Protein AF-A0A7W7MI79-F1 (afdb_monomer_lite)

Structure (mmCIF, N/CA/C/O backbone):
data_AF-A0A7W7MI79-F1
#
_entry.id   AF-A0A7W7MI79-F1
#
loop_
_atom_site.group_PDB
_atom_site.id
_atom_site.type_symbol
_atom_site.label_atom_id
_atom_site.label_alt_id
_atom_site.label_comp_id
_atom_site.label_asym_id
_atom_site.label_entity_id
_atom_site.label_seq_id
_atom_site.pdbx_PDB_ins_code
_atom_site.Cartn_x
_atom_site.Cartn_y
_atom_site.Cartn_z
_atom_site.occupancy
_atom_site.B_iso_or_equiv
_atom_site.auth_seq_id
_atom_site.auth_comp_id
_atom_site.auth_asym_id
_atom_site.auth_atom_id
_atom_site.pdbx_PDB_model_num
ATOM 1 N N . MET A 1 1 ? 10.670 0.851 -32.374 1.00 59.53 1 MET A N 1
ATOM 2 C CA . MET A 1 1 ? 9.905 -0.114 -31.549 1.00 59.53 1 MET A CA 1
ATOM 3 C C . MET A 1 1 ? 8.533 -0.315 -32.184 1.00 59.53 1 MET A C 1
ATOM 5 O O . MET A 1 1 ? 7.940 0.684 -32.571 1.00 59.53 1 MET A O 1
ATOM 9 N N . CYS A 1 2 ? 8.033 -1.547 -32.359 1.00 67.19 2 CYS A N 1
ATOM 10 C CA . CYS A 1 2 ? 6.678 -1.741 -32.903 1.00 67.19 2 CYS A CA 1
ATOM 11 C C . CYS A 1 2 ? 5.626 -1.078 -31.981 1.00 67.19 2 CYS A C 1
ATOM 13 O O . CYS A 1 2 ? 5.755 -1.194 -30.757 1.00 67.19 2 CYS A O 1
ATOM 15 N N . PRO A 1 3 ? 4.571 -0.430 -32.515 1.00 72.31 3 PRO A N 1
ATOM 16 C CA . PRO A 1 3 ? 3.589 0.313 -31.712 1.00 72.31 3 PRO A CA 1
ATOM 17 C C . PRO A 1 3 ? 2.854 -0.529 -30.657 1.00 72.31 3 PRO A C 1
ATOM 19 O O . PRO A 1 3 ? 2.342 -0.000 -29.673 1.00 72.31 3 PRO A O 1
ATOM 22 N N . SER A 1 4 ? 2.766 -1.846 -30.850 1.00 79.19 4 SER A N 1
ATOM 23 C CA . SER A 1 4 ? 2.205 -2.789 -29.874 1.00 79.19 4 SER A CA 1
ATOM 24 C C . SER A 1 4 ? 3.108 -2.966 -28.650 1.00 79.19 4 SER A C 1
ATOM 26 O O . SER A 1 4 ? 2.627 -2.862 -27.524 1.00 79.19 4 SER A O 1
ATOM 28 N N . ARG A 1 5 ? 4.422 -3.145 -28.850 1.00 85.88 5 ARG A N 1
ATOM 29 C CA . ARG A 1 5 ? 5.397 -3.318 -27.757 1.00 85.88 5 ARG A CA 1
ATOM 30 C C . ARG A 1 5 ? 5.500 -2.065 -26.891 1.00 85.88 5 ARG A C 1
ATOM 32 O O . ARG A 1 5 ? 5.469 -2.163 -25.673 1.00 85.88 5 ARG A O 1
ATOM 39 N N . SER A 1 6 ? 5.529 -0.884 -27.509 1.00 86.50 6 SER A N 1
ATOM 40 C CA . SER A 1 6 ? 5.549 0.386 -26.768 1.00 86.50 6 SER A CA 1
ATOM 41 C C . SER A 1 6 ? 4.324 0.591 -25.890 1.00 86.50 6 SER A C 1
ATOM 43 O O . SER A 1 6 ? 4.459 1.082 -24.774 1.00 86.50 6 SER A O 1
ATOM 45 N N . ARG A 1 7 ? 3.140 0.184 -26.360 1.00 87.88 7 ARG A N 1
ATOM 46 C CA . ARG A 1 7 ? 1.915 0.239 -25.556 1.00 87.88 7 ARG A CA 1
ATOM 47 C C . ARG A 1 7 ? 1.944 -0.755 -24.398 1.00 87.88 7 ARG A C 1
ATOM 49 O O . ARG A 1 7 ? 1.519 -0.399 -23.307 1.00 87.88 7 ARG A O 1
ATOM 56 N N . ALA A 1 8 ? 2.481 -1.957 -24.610 1.00 85.06 8 ALA A N 1
ATOM 57 C CA . ALA A 1 8 ? 2.635 -2.947 -23.545 1.00 85.06 8 ALA A CA 1
ATOM 58 C C . ALA A 1 8 ? 3.587 -2.459 -22.440 1.00 85.06 8 ALA A C 1
ATOM 60 O O . ALA A 1 8 ? 3.236 -2.507 -21.265 1.00 85.06 8 ALA A O 1
ATOM 61 N N . LEU A 1 9 ? 4.748 -1.910 -22.809 1.00 87.56 9 LEU A N 1
ATOM 62 C CA . LEU A 1 9 ? 5.701 -1.353 -21.843 1.00 87.56 9 LEU A CA 1
ATOM 63 C C . LEU A 1 9 ? 5.124 -0.143 -21.092 1.00 87.56 9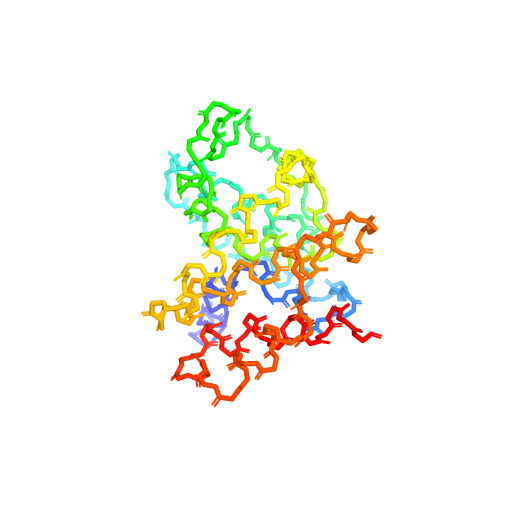 LEU A C 1
ATOM 65 O O . LEU A 1 9 ? 5.311 -0.028 -19.883 1.00 87.5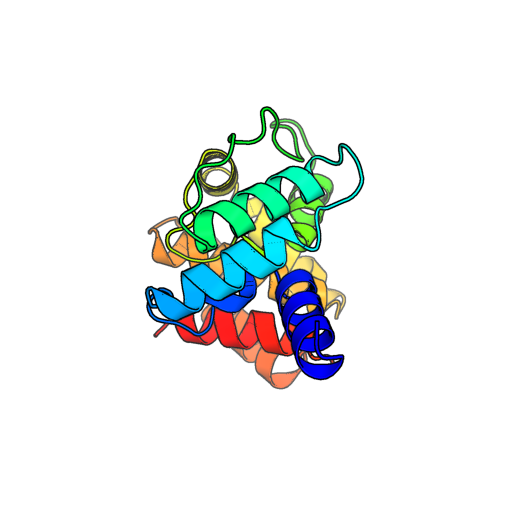6 9 LEU A O 1
ATOM 69 N N . ALA A 1 10 ? 4.364 0.721 -21.772 1.00 85.69 10 ALA A N 1
ATOM 70 C CA . ALA A 1 10 ? 3.662 1.826 -21.119 1.00 85.69 10 ALA A CA 1
ATOM 71 C C . ALA A 1 10 ? 2.588 1.328 -20.134 1.00 85.69 10 ALA A C 1
ATOM 73 O O . ALA A 1 10 ? 2.475 1.855 -19.031 1.00 85.69 10 ALA A O 1
ATOM 74 N N . ALA A 1 11 ? 1.832 0.282 -20.486 1.00 86.06 11 ALA A N 1
ATOM 75 C CA . ALA A 1 11 ? 0.847 -0.322 -19.588 1.00 86.06 11 ALA A CA 1
ATOM 76 C C . ALA A 1 11 ? 1.507 -0.936 -18.342 1.00 86.06 11 ALA A C 1
ATOM 78 O O . ALA A 1 11 ? 1.031 -0.721 -17.230 1.00 86.06 11 ALA A O 1
ATOM 79 N N . ILE A 1 12 ? 2.639 -1.627 -18.510 1.00 86.25 12 ILE A N 1
ATOM 80 C CA . ILE A 1 12 ? 3.460 -2.135 -17.399 1.00 86.25 12 ILE A CA 1
ATOM 81 C C . ILE A 1 12 ? 3.916 -0.986 -16.502 1.00 86.25 12 ILE A C 1
ATOM 83 O O . ILE A 1 12 ? 3.832 -1.085 -15.279 1.00 86.25 12 ILE A O 1
ATOM 87 N N . ARG A 1 13 ? 4.337 0.136 -17.097 1.00 84.56 13 ARG A N 1
ATOM 88 C CA . ARG A 1 13 ? 4.741 1.310 -16.326 1.00 84.56 13 ARG A CA 1
ATOM 89 C C . ARG A 1 13 ? 3.595 1.903 -15.510 1.00 84.56 13 ARG A C 1
ATOM 91 O O . ARG A 1 13 ? 3.842 2.320 -14.382 1.00 84.56 13 ARG A O 1
ATOM 98 N N . ILE A 1 14 ? 2.382 1.939 -16.062 1.00 83.56 14 ILE A N 1
ATOM 99 C CA . ILE A 1 14 ? 1.181 2.436 -15.373 1.00 83.56 14 ILE A CA 1
ATOM 100 C C . ILE A 1 14 ? 0.786 1.508 -14.221 1.00 83.56 14 ILE A C 1
ATOM 102 O O . ILE A 1 14 ? 0.474 1.985 -13.135 1.00 83.56 14 ILE A O 1
ATOM 106 N N . LEU A 1 15 ? 0.815 0.191 -14.444 1.00 81.06 15 LEU A N 1
ATOM 107 C CA . LEU A 1 15 ? 0.518 -0.794 -13.401 1.00 81.06 15 LEU A CA 1
ATOM 108 C C . LEU A 1 15 ? 1.570 -0.786 -12.287 1.00 81.06 15 LEU A C 1
ATOM 110 O O . LEU A 1 15 ? 1.261 -1.094 -11.139 1.00 81.06 15 LEU A O 1
ATOM 114 N N . GLY A 1 16 ? 2.810 -0.421 -12.603 1.00 82.69 16 GLY A N 1
ATOM 115 C CA . GLY A 1 16 ? 3.861 -0.314 -11.608 1.00 82.69 16 GLY A CA 1
ATOM 116 C C . GLY A 1 16 ? 4.142 -1.662 -10.932 1.00 82.69 16 GLY A C 1
ATOM 117 O O . GLY A 1 16 ? 4.074 -2.727 -11.558 1.00 82.69 16 GLY A O 1
ATOM 118 N N . ALA A 1 17 ? 4.455 -1.618 -9.634 1.00 78.38 17 ALA A N 1
ATOM 119 C CA . ALA A 1 17 ? 4.798 -2.808 -8.854 1.00 78.38 17 ALA A CA 1
ATOM 120 C C . ALA A 1 17 ? 3.644 -3.827 -8.771 1.00 78.38 17 ALA A C 1
ATOM 122 O O . ALA A 1 17 ? 3.883 -4.993 -8.466 1.00 78.38 17 ALA A O 1
ATOM 123 N N . ASP A 1 18 ? 2.410 -3.440 -9.110 1.00 82.50 18 ASP A N 1
ATOM 124 C CA . ASP A 1 18 ? 1.271 -4.360 -9.150 1.00 82.50 18 ASP A CA 1
ATOM 125 C C . ASP A 1 18 ? 1.345 -5.403 -10.262 1.00 82.50 18 ASP A C 1
ATOM 127 O O . ASP A 1 18 ? 0.690 -6.440 -10.167 1.00 82.50 18 ASP A O 1
ATOM 131 N N . THR A 1 19 ? 2.202 -5.206 -11.266 1.00 74.69 19 THR A N 1
ATOM 132 C CA . THR A 1 19 ? 2.551 -6.271 -12.224 1.00 74.69 19 THR A CA 1
ATOM 133 C C . THR A 1 19 ? 3.067 -7.540 -11.534 1.00 74.69 19 THR A C 1
ATOM 135 O O . THR A 1 19 ? 2.909 -8.643 -12.051 1.00 74.69 19 THR A O 1
ATOM 138 N N . MET A 1 20 ? 3.603 -7.402 -10.320 1.00 69.94 20 MET A N 1
ATOM 139 C CA . MET A 1 20 ? 4.104 -8.496 -9.489 1.00 69.94 20 MET A CA 1
ATOM 140 C C . MET A 1 20 ? 3.013 -9.185 -8.675 1.00 69.94 20 MET A C 1
ATOM 142 O O . MET A 1 20 ? 3.223 -10.291 -8.182 1.00 69.94 20 MET A O 1
ATOM 146 N N . ALA A 1 21 ? 1.862 -8.540 -8.493 1.00 65.75 21 ALA A N 1
ATOM 147 C CA . ALA A 1 21 ? 0.894 -8.945 -7.486 1.00 65.75 21 ALA A CA 1
ATOM 148 C C . ALA A 1 21 ? 0.135 -10.239 -7.853 1.00 65.75 21 ALA A C 1
ATOM 150 O O . ALA A 1 21 ? -0.375 -10.934 -6.973 1.00 65.75 21 ALA A O 1
ATOM 151 N N . GLY A 1 22 ? 0.113 -10.607 -9.141 1.00 57.72 22 GLY A N 1
ATOM 152 C CA . GLY A 1 22 ? -0.420 -11.885 -9.626 1.00 57.72 22 GLY A CA 1
ATOM 153 C C . GLY A 1 22 ? 0.591 -13.043 -9.636 1.00 57.72 22 GLY A C 1
ATOM 154 O O . GLY A 1 22 ? 0.194 -14.207 -9.510 1.00 57.72 22 GLY A O 1
ATOM 155 N N . ALA A 1 23 ? 1.890 -12.752 -9.744 1.00 53.47 23 ALA A N 1
ATOM 156 C CA . ALA A 1 23 ? 2.927 -13.755 -9.974 1.00 53.47 23 ALA A CA 1
ATOM 157 C C . ALA A 1 23 ? 3.557 -14.261 -8.666 1.00 53.47 23 ALA A C 1
ATOM 159 O O . ALA A 1 23 ? 3.832 -13.507 -7.733 1.00 53.47 23 ALA A O 1
ATOM 160 N N . ALA A 1 24 ? 3.849 -15.562 -8.602 1.00 51.69 24 ALA A N 1
ATOM 161 C CA . ALA A 1 24 ? 4.690 -16.146 -7.561 1.00 51.69 24 ALA A CA 1
ATOM 162 C C . ALA A 1 24 ? 6.157 -15.743 -7.799 1.00 51.69 24 ALA A C 1
ATOM 164 O O . ALA A 1 24 ? 6.969 -16.584 -8.145 1.00 51.69 24 ALA A O 1
ATOM 165 N N . LEU A 1 25 ? 6.487 -14.459 -7.614 1.00 54.72 25 LEU A N 1
ATOM 166 C CA . LEU A 1 25 ? 7.679 -13.802 -8.171 1.00 54.72 25 LEU A CA 1
ATOM 167 C C . LEU A 1 25 ? 7.738 -13.865 -9.716 1.00 54.72 25 LEU A C 1
ATOM 169 O O . LEU A 1 25 ? 7.411 -14.885 -10.313 1.00 54.72 25 LEU A O 1
ATOM 173 N N . PRO A 1 26 ? 8.185 -12.792 -10.383 1.00 61.28 26 PRO A N 1
ATOM 174 C CA . PRO A 1 26 ? 8.415 -12.793 -11.820 1.00 61.28 26 PRO A CA 1
ATOM 175 C C . PRO A 1 26 ? 9.508 -13.807 -12.162 1.00 61.28 26 PRO A C 1
ATOM 177 O O . PRO A 1 26 ? 10.507 -13.939 -11.435 1.00 61.28 26 PRO A O 1
ATOM 180 N N . GLY A 1 27 ? 9.347 -14.498 -13.288 1.00 65.75 27 GLY A N 1
ATOM 181 C CA . GLY A 1 27 ? 10.439 -15.240 -13.907 1.00 65.75 27 GLY A CA 1
ATOM 182 C C . GLY A 1 27 ? 11.550 -14.298 -14.404 1.00 65.75 27 GLY A C 1
ATOM 183 O O . GLY A 1 27 ? 11.410 -13.072 -14.356 1.00 65.75 27 GLY A O 1
ATOM 184 N N . PRO A 1 28 ? 12.688 -14.833 -14.876 1.00 68.75 28 PRO A N 1
ATOM 185 C CA . PRO A 1 28 ? 13.739 -14.028 -15.505 1.00 68.75 28 PRO A CA 1
ATOM 186 C C . PRO A 1 28 ? 13.228 -13.184 -16.684 1.00 68.75 28 PRO A C 1
ATOM 188 O O . PRO A 1 28 ? 13.599 -12.017 -16.795 1.00 68.75 28 PRO A O 1
ATOM 191 N N . ASP A 1 29 ? 12.329 -13.742 -17.499 1.00 77.88 29 ASP A N 1
ATOM 192 C CA . ASP A 1 29 ? 11.763 -13.063 -18.673 1.00 77.88 29 ASP A CA 1
ATOM 193 C C . ASP A 1 29 ? 10.852 -11.892 -18.277 1.00 77.88 29 ASP A C 1
ATOM 195 O O . ASP A 1 29 ? 10.962 -10.797 -18.829 1.00 77.88 29 ASP A O 1
ATOM 199 N N . ASP A 1 30 ? 10.024 -12.078 -17.247 1.00 77.75 30 ASP A N 1
ATOM 200 C CA . ASP A 1 30 ? 9.172 -11.020 -16.692 1.00 77.75 30 ASP A CA 1
ATOM 201 C C . ASP A 1 30 ? 10.016 -9.860 -16.136 1.00 77.75 30 ASP A C 1
ATOM 203 O O . ASP A 1 30 ? 9.714 -8.688 -16.366 1.00 77.75 30 ASP A O 1
ATOM 207 N N . ARG A 1 31 ? 11.123 -10.174 -15.444 1.00 82.69 31 ARG A N 1
ATOM 208 C CA . ARG A 1 31 ? 12.068 -9.168 -14.932 1.00 82.69 31 ARG A CA 1
ATOM 209 C C . ARG A 1 31 ? 12.731 -8.368 -16.048 1.00 82.69 31 ARG A C 1
ATOM 211 O O . ARG A 1 31 ? 12.882 -7.157 -15.905 1.00 82.69 31 ARG A O 1
ATOM 218 N N . ALA A 1 32 ? 13.100 -9.016 -17.153 1.00 85.69 32 ALA A N 1
ATOM 219 C CA . ALA A 1 32 ? 13.696 -8.334 -18.299 1.00 85.69 32 ALA A CA 1
ATOM 220 C C . ALA A 1 32 ? 12.719 -7.330 -18.935 1.00 85.69 32 ALA A C 1
ATOM 222 O O . ALA A 1 32 ? 13.109 -6.203 -19.239 1.00 85.69 32 ALA A O 1
ATOM 223 N N . ILE A 1 33 ? 11.439 -7.697 -19.066 1.00 86.50 33 ILE A N 1
ATOM 224 C CA . ILE A 1 33 ? 10.396 -6.797 -19.583 1.00 86.50 33 ILE A CA 1
ATOM 225 C C . ILE A 1 33 ? 10.153 -5.628 -18.616 1.00 86.50 33 ILE A C 1
ATOM 227 O O . ILE A 1 33 ? 10.006 -4.486 -19.055 1.00 86.50 33 ILE A O 1
ATOM 231 N N . LEU A 1 34 ? 10.144 -5.884 -17.304 1.00 86.31 34 LEU A N 1
ATOM 232 C CA . LEU A 1 34 ? 10.035 -4.828 -16.293 1.00 86.31 34 LEU A CA 1
ATOM 233 C C . LEU A 1 34 ? 11.215 -3.852 -16.368 1.00 86.31 34 LEU A C 1
ATOM 235 O O . LEU A 1 34 ? 11.001 -2.640 -16.366 1.00 86.31 34 LEU A O 1
ATOM 239 N N . ALA A 1 35 ? 12.442 -4.361 -16.494 1.00 87.94 35 ALA A N 1
ATOM 240 C CA . ALA A 1 35 ? 13.637 -3.536 -16.649 1.00 87.94 35 ALA A CA 1
ATOM 241 C C . ALA A 1 35 ? 13.582 -2.681 -17.930 1.00 87.94 35 ALA A C 1
ATOM 243 O O . ALA A 1 35 ? 13.915 -1.497 -17.892 1.00 87.94 35 ALA A O 1
ATOM 244 N N . GLU A 1 36 ? 13.100 -3.243 -19.045 1.00 89.44 36 GLU A N 1
ATOM 245 C CA . GLU A 1 36 ? 12.887 -2.505 -20.299 1.00 89.44 36 GLU A CA 1
ATOM 246 C C . GLU A 1 36 ? 11.842 -1.391 -20.129 1.00 89.44 36 GLU A C 1
ATOM 248 O O . GLU A 1 36 ? 12.063 -0.261 -20.570 1.00 89.44 36 GLU A O 1
ATOM 253 N N . ALA A 1 37 ? 10.722 -1.674 -19.457 1.00 88.12 37 ALA A N 1
ATOM 254 C CA . ALA A 1 37 ? 9.669 -0.689 -19.215 1.00 88.12 37 ALA A CA 1
ATOM 255 C C . ALA A 1 37 ? 10.167 0.480 -18.353 1.00 88.12 37 ALA A C 1
ATOM 257 O O . ALA A 1 37 ? 9.913 1.637 -18.688 1.00 88.12 37 ALA A O 1
ATOM 258 N N . VAL A 1 38 ? 10.909 0.181 -17.284 1.00 87.31 38 VAL A N 1
ATOM 259 C CA . VAL A 1 38 ? 11.514 1.178 -16.391 1.00 87.31 38 VAL A CA 1
ATOM 260 C C . VAL A 1 38 ? 12.538 2.040 -17.132 1.00 87.31 38 VAL A C 1
ATOM 262 O O . VAL A 1 38 ? 12.476 3.263 -17.050 1.00 87.31 38 VAL A O 1
ATOM 265 N N . GLY A 1 39 ? 13.435 1.428 -17.912 1.00 86.44 39 GLY A N 1
ATOM 266 C CA . GLY A 1 39 ? 14.432 2.167 -18.693 1.00 86.44 39 GLY A CA 1
ATOM 267 C C . GLY A 1 39 ? 13.830 3.028 -19.808 1.00 86.44 39 GLY A C 1
ATOM 268 O O . GLY A 1 39 ? 14.386 4.068 -20.149 1.00 86.44 39 GLY A O 1
ATOM 269 N N . THR A 1 40 ? 12.685 2.620 -20.365 1.00 88.69 40 THR A N 1
ATOM 270 C CA . THR A 1 40 ? 11.998 3.359 -21.438 1.00 88.69 40 THR A CA 1
ATOM 271 C C . THR A 1 40 ? 11.143 4.509 -20.901 1.00 88.69 40 THR A C 1
ATOM 273 O O . THR A 1 40 ? 11.044 5.553 -21.545 1.00 88.69 40 THR A O 1
ATOM 276 N N . PHE A 1 41 ? 10.514 4.330 -19.736 1.00 82.62 41 PHE A N 1
ATOM 277 C CA . PHE A 1 41 ? 9.556 5.276 -19.162 1.00 82.62 41 PHE A CA 1
ATOM 278 C C . PHE A 1 41 ? 9.923 5.638 -17.714 1.00 82.62 41 PHE A C 1
ATOM 280 O O . PHE A 1 41 ? 9.313 5.149 -16.759 1.00 82.62 41 PHE A O 1
ATOM 287 N N . ALA A 1 42 ? 10.902 6.528 -17.545 1.00 72.81 42 ALA A N 1
ATOM 288 C CA . ALA A 1 42 ? 11.253 7.088 -16.237 1.00 72.81 42 ALA A CA 1
ATOM 289 C C . ALA A 1 42 ? 10.158 8.033 -15.698 1.00 72.81 42 ALA A C 1
ATOM 291 O O . ALA A 1 42 ? 9.453 8.682 -16.477 1.00 72.81 42 ALA A O 1
ATOM 292 N N . GLN A 1 43 ? 10.015 8.137 -14.369 1.00 69.31 43 GLN A N 1
ATOM 293 C CA . GLN A 1 43 ? 9.124 9.143 -13.772 1.00 69.31 43 GLN A CA 1
ATOM 294 C C . GLN A 1 43 ? 9.708 10.553 -13.871 1.00 69.31 43 GLN A C 1
ATOM 296 O O . GLN A 1 43 ? 10.917 10.737 -13.710 1.00 69.31 43 GLN A O 1
ATOM 301 N N . PRO A 1 44 ? 8.855 11.567 -14.081 1.00 58.16 44 PRO A N 1
ATOM 302 C CA . PRO A 1 44 ? 9.263 12.954 -13.981 1.00 58.16 44 PRO A CA 1
ATOM 303 C C . PRO A 1 44 ? 9.253 13.442 -12.521 1.00 58.16 44 PRO A C 1
ATOM 305 O O . PRO A 1 44 ? 8.200 13.531 -11.899 1.00 58.16 44 PRO A O 1
ATOM 308 N N . GLY A 1 45 ? 10.418 13.879 -12.038 1.00 63.47 45 GLY A N 1
ATOM 309 C CA . GLY A 1 45 ? 10.553 14.832 -10.928 1.00 63.47 45 GLY A CA 1
ATOM 310 C C . GLY A 1 45 ? 10.622 14.252 -9.503 1.00 63.47 45 GLY A C 1
ATOM 311 O O . GLY A 1 45 ? 10.240 13.108 -9.278 1.00 63.47 45 GLY A O 1
ATOM 312 N N . PRO A 1 46 ? 11.131 15.046 -8.536 1.00 69.81 46 PRO A N 1
ATOM 313 C CA . PRO A 1 46 ? 11.328 14.617 -7.154 1.00 69.81 46 PRO A CA 1
ATOM 314 C C . PRO A 1 46 ? 10.025 14.742 -6.347 1.00 69.81 46 PRO A C 1
ATOM 316 O O . PRO A 1 46 ? 9.773 15.761 -5.704 1.00 69.81 46 PRO A O 1
ATOM 319 N N . ASP A 1 47 ? 9.193 13.706 -6.386 1.00 85.88 47 ASP A N 1
ATOM 320 C CA . ASP A 1 47 ? 8.069 13.518 -5.465 1.00 85.88 47 ASP A CA 1
ATOM 321 C C . ASP A 1 47 ? 8.352 12.287 -4.586 1.00 85.88 47 ASP A C 1
ATOM 323 O O . ASP A 1 47 ? 8.624 11.217 -5.133 1.00 85.88 47 ASP A O 1
ATOM 327 N N . PRO A 1 48 ? 8.284 12.381 -3.242 1.00 88.44 48 PRO A N 1
ATOM 328 C CA . PRO A 1 48 ? 8.579 11.245 -2.372 1.00 88.44 48 PRO A CA 1
ATOM 329 C C . PRO A 1 48 ? 7.739 9.999 -2.674 1.00 88.44 48 PRO A C 1
ATOM 331 O O . PRO A 1 48 ? 8.238 8.884 -2.543 1.00 88.44 48 PRO A O 1
ATOM 334 N N . VAL A 1 49 ? 6.474 10.153 -3.083 1.00 89.56 49 VAL A N 1
ATOM 335 C CA . VAL A 1 49 ? 5.640 9.004 -3.465 1.00 89.56 49 VAL A CA 1
ATOM 336 C C . VAL A 1 49 ? 6.142 8.390 -4.773 1.00 89.56 49 VAL A C 1
ATOM 338 O O . VAL A 1 49 ? 6.341 7.173 -4.824 1.00 89.56 49 VAL A O 1
ATOM 341 N N . ALA A 1 50 ? 6.398 9.208 -5.795 1.00 87.81 50 ALA A N 1
ATOM 342 C CA . ALA A 1 50 ? 6.966 8.758 -7.064 1.00 87.81 50 ALA A CA 1
ATOM 343 C C . ALA A 1 50 ? 8.324 8.055 -6.886 1.00 87.81 50 ALA A C 1
ATOM 345 O O . ALA A 1 50 ? 8.538 7.005 -7.490 1.00 87.81 50 ALA A O 1
ATOM 346 N N . ASP A 1 51 ? 9.199 8.552 -6.006 1.00 90.31 51 ASP A N 1
ATOM 347 C CA . ASP A 1 51 ? 10.497 7.933 -5.698 1.00 90.31 51 ASP A CA 1
ATOM 348 C C . ASP A 1 51 ? 10.331 6.522 -5.109 1.00 90.31 51 ASP A C 1
ATOM 350 O O . ASP A 1 51 ? 11.033 5.584 -5.494 1.00 90.31 51 ASP A O 1
ATOM 354 N N . TRP A 1 52 ? 9.377 6.335 -4.190 1.00 92.19 52 TRP A N 1
ATOM 355 C CA . TRP A 1 52 ? 9.079 5.017 -3.618 1.00 92.19 52 TRP A CA 1
ATOM 356 C C . TRP A 1 52 ? 8.433 4.066 -4.629 1.00 92.19 52 TRP A C 1
ATOM 358 O O . TRP A 1 52 ? 8.733 2.870 -4.624 1.00 92.19 52 TRP A O 1
ATOM 368 N N . GLN A 1 53 ? 7.584 4.575 -5.522 1.00 89.19 53 GLN A N 1
ATOM 369 C CA . GLN A 1 53 ? 7.016 3.789 -6.620 1.00 89.19 53 GLN A CA 1
ATOM 370 C C . GLN A 1 53 ? 8.086 3.376 -7.640 1.00 89.19 53 GLN A C 1
ATOM 372 O O . GLN A 1 53 ? 8.085 2.232 -8.101 1.00 89.19 53 GLN A O 1
ATOM 377 N N . GLU A 1 54 ? 9.014 4.275 -7.967 1.00 88.56 54 GLU A N 1
ATOM 378 C CA . GLU A 1 54 ? 10.165 4.001 -8.829 1.00 88.56 54 GLU A CA 1
ATOM 379 C C . GLU A 1 54 ? 11.062 2.937 -8.185 1.00 88.56 54 GLU A C 1
ATOM 381 O O . GLU A 1 54 ? 11.329 1.900 -8.795 1.00 88.56 54 GLU A O 1
ATOM 386 N N . TRP A 1 55 ? 11.432 3.107 -6.913 1.00 90.50 55 TRP A N 1
ATOM 387 C CA . TRP A 1 55 ? 12.194 2.105 -6.167 1.00 90.50 55 TRP A CA 1
ATOM 388 C C . TRP A 1 55 ? 11.531 0.722 -6.190 1.00 90.50 55 TRP A C 1
ATOM 390 O O . TRP A 1 55 ? 12.197 -0.279 -6.465 1.00 90.50 55 TRP A O 1
ATOM 400 N N . ALA A 1 56 ? 10.218 0.657 -5.956 1.00 88.94 56 ALA A N 1
ATOM 401 C CA . ALA A 1 56 ? 9.466 -0.593 -5.974 1.00 88.94 56 ALA A CA 1
ATOM 402 C C . ALA A 1 56 ? 9.501 -1.268 -7.355 1.00 88.94 56 ALA A C 1
ATOM 404 O O . ALA A 1 56 ? 9.632 -2.490 -7.440 1.00 88.94 56 ALA A O 1
ATOM 405 N N . MET A 1 57 ? 9.448 -0.478 -8.431 1.00 86.94 57 MET A N 1
ATOM 406 C CA . MET A 1 57 ? 9.553 -0.968 -9.805 1.00 86.94 57 MET A CA 1
ATOM 407 C C . MET A 1 57 ? 10.927 -1.545 -10.130 1.00 86.94 57 MET A C 1
ATOM 409 O O . MET A 1 57 ? 11.017 -2.656 -10.656 1.00 86.94 57 MET A O 1
ATOM 413 N N . HIS A 1 58 ? 12.004 -0.844 -9.776 1.00 89.25 58 HIS A N 1
ATOM 414 C CA . HIS A 1 58 ? 13.358 -1.377 -9.954 1.00 89.25 58 HIS A CA 1
ATOM 415 C C . HIS A 1 58 ? 13.565 -2.645 -9.124 1.00 89.25 58 HIS A C 1
ATOM 417 O O . HIS A 1 58 ? 14.093 -3.642 -9.622 1.00 89.25 58 HIS A O 1
ATOM 423 N N . ARG A 1 59 ? 13.076 -2.652 -7.878 1.00 87.69 59 ARG A N 1
ATOM 424 C CA . ARG A 1 59 ? 13.157 -3.818 -6.993 1.00 87.69 59 ARG A CA 1
ATOM 425 C C . ARG A 1 59 ? 12.422 -5.024 -7.577 1.00 87.69 59 ARG A C 1
ATOM 427 O O . ARG A 1 59 ? 12.969 -6.127 -7.547 1.00 87.69 59 ARG A O 1
ATOM 434 N N . ALA A 1 60 ? 11.231 -4.809 -8.133 1.00 84.69 60 ALA A N 1
ATOM 435 C CA . ALA A 1 60 ? 10.441 -5.813 -8.841 1.00 84.69 60 ALA A CA 1
ATOM 436 C C . ALA A 1 60 ? 11.159 -6.355 -10.090 1.00 84.69 60 ALA A C 1
ATOM 438 O O . ALA A 1 60 ? 11.190 -7.568 -10.308 1.00 84.69 60 ALA A O 1
ATOM 439 N N . ALA A 1 61 ? 11.811 -5.475 -10.855 1.00 85.88 61 ALA A N 1
ATOM 440 C CA . ALA A 1 61 ? 12.630 -5.837 -12.010 1.00 85.88 61 ALA A CA 1
ATOM 441 C C . ALA A 1 61 ? 13.935 -6.571 -11.634 1.00 85.88 61 ALA A C 1
ATOM 443 O O . ALA A 1 61 ? 14.616 -7.108 -12.504 1.00 85.88 61 ALA A O 1
ATOM 444 N N . GLY A 1 62 ? 14.305 -6.617 -10.349 1.00 85.44 62 GLY A N 1
ATOM 445 C CA . GLY A 1 62 ? 15.598 -7.146 -9.906 1.00 85.44 62 GLY A CA 1
ATOM 446 C C . GLY A 1 62 ? 16.778 -6.236 -10.259 1.00 85.44 62 GLY A C 1
ATOM 447 O O . GLY A 1 62 ? 17.918 -6.694 -10.273 1.00 85.44 62 GLY A O 1
ATOM 448 N N . VAL A 1 63 ? 16.511 -4.960 -10.538 1.00 86.25 63 VAL A N 1
ATOM 449 C CA . VAL A 1 63 ? 17.513 -3.941 -10.850 1.00 86.25 63 VAL A CA 1
ATOM 450 C C . VAL A 1 63 ? 17.905 -3.225 -9.560 1.00 86.25 63 VAL A C 1
ATOM 452 O O . VAL A 1 63 ? 17.057 -2.869 -8.739 1.00 86.25 63 VAL A O 1
ATOM 455 N N . ALA A 1 64 ? 19.208 -3.030 -9.357 1.00 85.25 64 ALA A N 1
ATOM 456 C CA . ALA A 1 64 ? 19.697 -2.264 -8.220 1.00 85.25 64 ALA A CA 1
ATOM 457 C C . ALA A 1 64 ? 19.276 -0.796 -8.365 1.00 85.25 64 ALA A C 1
ATOM 459 O O . ALA A 1 64 ? 19.580 -0.151 -9.367 1.00 85.25 64 ALA A O 1
ATOM 460 N N . HIS A 1 65 ? 18.607 -0.263 -7.346 1.00 88.00 65 HIS A N 1
ATOM 461 C CA . HIS A 1 65 ? 18.188 1.131 -7.303 1.00 88.00 65 HIS A CA 1
ATOM 462 C C . HIS A 1 65 ? 18.350 1.690 -5.898 1.00 88.00 65 HIS A C 1
ATOM 464 O O . HIS A 1 65 ? 18.270 0.962 -4.903 1.00 88.00 65 HIS A O 1
ATOM 470 N N . ARG A 1 66 ? 18.604 2.995 -5.820 1.00 89.75 66 ARG A N 1
ATOM 471 C CA . ARG A 1 66 ? 18.795 3.684 -4.549 1.00 89.75 66 ARG A CA 1
ATOM 472 C C . ARG A 1 66 ? 17.492 3.643 -3.749 1.00 89.75 66 ARG A C 1
ATOM 474 O O . ARG A 1 66 ? 16.431 3.955 -4.276 1.00 89.75 66 ARG A O 1
ATOM 481 N N . ILE A 1 67 ? 17.581 3.292 -2.469 1.00 89.50 67 ILE A N 1
ATOM 482 C CA . ILE A 1 67 ? 16.454 3.447 -1.543 1.00 89.50 67 ILE A CA 1
ATOM 483 C C . ILE A 1 67 ? 16.190 4.953 -1.365 1.00 89.50 67 ILE A C 1
ATOM 485 O O . ILE A 1 67 ? 17.148 5.687 -1.080 1.00 89.50 67 ILE A O 1
ATOM 489 N N . PRO A 1 68 ? 14.942 5.430 -1.521 1.00 91.88 68 PRO A N 1
ATOM 490 C CA . PRO A 1 68 ? 14.607 6.834 -1.309 1.00 91.88 68 PRO A CA 1
ATOM 491 C C . PRO A 1 68 ? 15.044 7.315 0.079 1.00 91.88 68 PRO A C 1
ATOM 493 O O . PRO A 1 68 ? 14.915 6.600 1.072 1.00 91.88 68 PRO A O 1
ATOM 496 N N . ALA A 1 69 ? 15.593 8.529 0.151 1.00 86.38 69 ALA A N 1
ATOM 497 C CA . ALA A 1 69 ? 16.200 9.045 1.382 1.00 86.38 69 ALA A CA 1
ATOM 498 C C . ALA A 1 69 ? 15.172 9.439 2.457 1.00 86.38 69 ALA A C 1
ATOM 500 O O . ALA A 1 69 ? 15.514 9.507 3.635 1.00 86.38 69 ALA A O 1
ATOM 501 N N . GLY A 1 70 ? 13.932 9.722 2.053 1.00 89.00 70 GLY A N 1
ATOM 502 C CA . GLY A 1 70 ? 12.857 10.153 2.937 1.00 89.00 70 GLY A CA 1
ATOM 503 C C . GLY A 1 70 ? 11.616 9.289 2.780 1.00 89.00 70 GLY A C 1
ATOM 504 O O . GLY A 1 70 ? 11.368 8.704 1.726 1.00 89.00 70 GLY A O 1
ATOM 505 N N . LEU A 1 71 ? 10.822 9.226 3.843 1.00 92.75 71 LEU A N 1
ATOM 506 C CA . LEU A 1 71 ? 9.472 8.686 3.781 1.00 92.75 71 LEU A CA 1
ATOM 507 C C . LEU A 1 71 ? 8.515 9.759 3.236 1.00 92.75 71 LEU A C 1
ATOM 509 O O . LEU A 1 71 ? 8.734 10.947 3.473 1.00 92.75 71 LEU A O 1
ATOM 513 N N . PRO A 1 72 ? 7.421 9.362 2.568 1.00 92.31 72 PRO A N 1
ATOM 514 C CA . PRO A 1 72 ? 6.385 10.284 2.095 1.00 92.31 72 PRO A CA 1
ATOM 515 C C . PRO A 1 72 ? 5.453 10.764 3.224 1.00 92.31 72 PRO A C 1
ATOM 517 O O . PRO A 1 72 ? 4.392 11.325 2.968 1.00 92.31 72 PRO A O 1
ATOM 520 N N . PHE A 1 73 ? 5.828 10.499 4.474 1.00 94.06 73 PHE A N 1
ATOM 521 C CA . PHE A 1 73 ? 5.143 10.884 5.699 1.00 94.06 73 PHE A CA 1
ATOM 522 C C . PHE A 1 73 ? 6.165 10.978 6.840 1.00 94.06 73 PHE A C 1
ATOM 524 O O . PHE A 1 73 ? 7.232 10.361 6.800 1.00 94.06 73 PHE A O 1
ATOM 531 N N . HIS A 1 74 ? 5.826 11.715 7.891 1.00 92.94 74 HIS A N 1
ATOM 532 C CA . HIS A 1 74 ? 6.649 11.898 9.083 1.00 92.94 74 HIS A CA 1
ATOM 533 C C . HIS A 1 74 ? 6.052 11.195 10.309 1.00 92.94 74 HIS A C 1
ATOM 535 O O . HIS A 1 74 ? 4.848 10.951 10.397 1.00 92.94 74 HIS A O 1
ATOM 541 N N . ALA A 1 75 ? 6.890 10.904 11.309 1.00 88.00 75 ALA A N 1
ATOM 542 C CA . ALA A 1 75 ? 6.456 10.242 12.543 1.00 88.00 75 ALA A CA 1
ATOM 543 C C . ALA A 1 75 ? 5.344 11.016 13.283 1.00 88.00 75 ALA A C 1
ATOM 545 O O . ALA A 1 75 ? 4.436 10.407 13.841 1.00 88.00 75 ALA A O 1
ATOM 546 N N . GLY A 1 76 ? 5.386 12.353 13.245 1.00 91.06 76 GLY A N 1
ATOM 547 C CA . GLY A 1 76 ? 4.385 13.228 13.868 1.00 91.06 76 GLY A CA 1
ATOM 548 C C . GLY A 1 76 ? 3.114 13.451 13.043 1.00 91.06 76 GLY A C 1
ATOM 549 O O . GLY A 1 76 ? 2.212 14.152 13.503 1.00 91.06 76 GLY A O 1
ATOM 550 N N . ASP A 1 77 ? 3.020 12.887 11.836 1.00 95.62 77 ASP A N 1
ATOM 551 C CA . ASP A 1 77 ? 1.879 13.130 10.961 1.00 95.62 77 ASP A CA 1
ATOM 552 C C . ASP A 1 77 ? 0.581 12.577 11.542 1.00 95.62 77 ASP A C 1
ATOM 554 O O . ASP A 1 77 ? 0.518 11.472 12.097 1.00 95.62 77 ASP A O 1
ATOM 558 N N . SER A 1 78 ? -0.500 13.326 11.316 1.00 97.00 78 SER A N 1
ATOM 559 C CA . SER A 1 78 ? -1.843 12.853 11.627 1.00 97.00 78 SER A CA 1
ATOM 560 C C . SER A 1 78 ? -2.137 11.539 10.899 1.00 97.00 78 SER A C 1
ATOM 562 O O . SER A 1 78 ? -1.674 11.311 9.780 1.00 97.00 78 SER A O 1
ATOM 564 N N . TRP A 1 79 ? -3.001 10.708 11.486 1.00 96.62 79 TRP A N 1
ATOM 565 C CA . TRP A 1 79 ? -3.430 9.456 10.856 1.00 96.62 79 TRP A CA 1
ATOM 566 C C . TRP A 1 79 ? -4.009 9.664 9.443 1.00 96.62 79 TRP A C 1
ATOM 568 O O . TRP A 1 79 ? -3.924 8.766 8.614 1.00 96.62 79 TRP A O 1
ATOM 578 N N . ARG A 1 80 ? -4.578 10.847 9.145 1.00 97.25 80 ARG A N 1
ATOM 579 C CA . ARG A 1 80 ? -5.130 11.182 7.819 1.00 97.25 80 ARG A CA 1
ATOM 580 C C . ARG A 1 80 ? -4.035 11.359 6.779 1.00 97.25 80 ARG A C 1
ATOM 582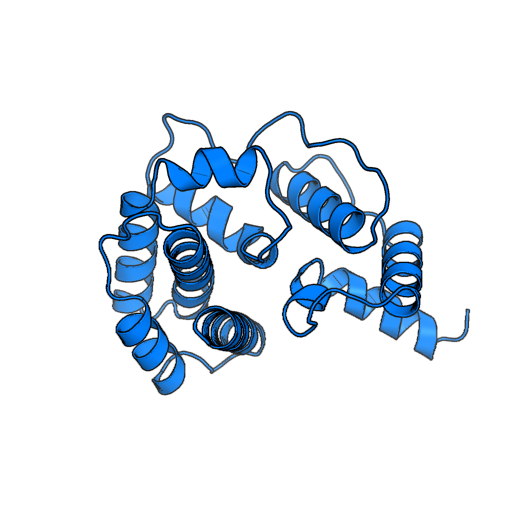 O O . ARG A 1 80 ? -4.143 10.790 5.700 1.00 97.25 80 ARG A O 1
ATOM 589 N N . THR A 1 81 ? -3.011 12.139 7.114 1.00 96.00 81 THR A N 1
ATOM 590 C CA . THR A 1 81 ? -1.856 12.387 6.242 1.00 96.00 81 THR A CA 1
ATOM 591 C C . THR A 1 81 ? -1.132 11.075 5.959 1.00 96.00 81 THR A C 1
ATOM 593 O O . THR A 1 81 ? -0.914 10.726 4.803 1.00 96.00 81 THR A O 1
ATOM 596 N N . PHE A 1 82 ? -0.881 10.296 7.014 1.00 97.44 82 PHE A N 1
ATOM 597 C CA . PHE A 1 82 ? -0.265 8.978 6.918 1.00 97.44 82 PHE A CA 1
ATOM 598 C C . PHE A 1 82 ? -1.073 8.012 6.033 1.00 97.44 82 PHE A C 1
ATO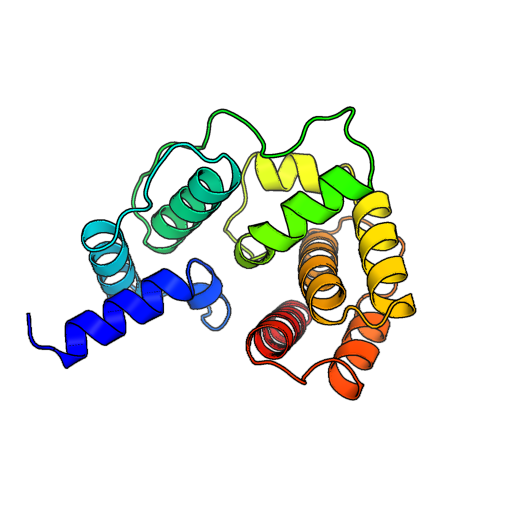M 600 O O . PHE A 1 82 ? -0.534 7.445 5.087 1.00 97.44 82 PHE A O 1
ATOM 607 N N . ALA A 1 83 ? -2.382 7.866 6.278 1.00 97.44 83 ALA A N 1
ATOM 608 C CA . ALA A 1 83 ? -3.235 7.003 5.461 1.00 97.44 83 ALA A CA 1
ATOM 609 C C . ALA A 1 83 ? -3.299 7.468 3.995 1.00 97.44 83 ALA A C 1
ATOM 611 O O . ALA A 1 83 ? -3.256 6.635 3.096 1.00 97.44 83 ALA A O 1
ATOM 612 N N . GLY A 1 84 ? -3.351 8.781 3.744 1.00 96.81 84 GLY A N 1
ATOM 613 C CA . GLY A 1 84 ? -3.342 9.340 2.389 1.00 96.81 84 GLY A CA 1
ATOM 614 C C . GLY A 1 84 ? -2.089 8.956 1.598 1.00 96.81 84 GLY A C 1
ATOM 615 O O . GLY A 1 84 ? -2.203 8.508 0.459 1.00 96.81 84 GLY A O 1
ATOM 616 N N . ALA A 1 85 ? -0.908 9.041 2.218 1.00 96.19 85 ALA A N 1
ATOM 617 C CA . ALA A 1 85 ? 0.336 8.595 1.593 1.00 96.19 85 ALA A CA 1
ATOM 618 C C . ALA A 1 85 ? 0.314 7.087 1.272 1.00 96.19 85 ALA A C 1
ATOM 620 O O . ALA A 1 85 ? 0.724 6.673 0.188 1.00 96.19 85 ALA A O 1
ATOM 621 N N . LEU A 1 86 ? -0.226 6.256 2.173 1.00 97.69 86 LEU A N 1
ATOM 622 C CA . LEU A 1 86 ? -0.309 4.808 1.955 1.00 97.69 86 LEU A CA 1
ATOM 623 C C . LEU A 1 86 ? -1.276 4.394 0.846 1.00 97.69 86 LEU A C 1
ATOM 625 O O . LEU A 1 86 ? -1.022 3.388 0.184 1.00 97.69 86 LEU A O 1
ATOM 629 N N . VAL A 1 87 ? -2.340 5.160 0.596 1.00 97.19 87 VAL A N 1
ATOM 630 C CA . VAL A 1 87 ? -3.237 4.923 -0.550 1.00 97.19 87 VAL A CA 1
ATOM 631 C C . VAL A 1 87 ? -2.460 5.028 -1.863 1.00 97.19 87 VAL A C 1
ATOM 633 O O . VAL A 1 87 ? -2.516 4.114 -2.690 1.00 97.19 87 VAL A O 1
ATOM 636 N N . ALA A 1 88 ? -1.674 6.098 -2.019 1.00 93.50 88 ALA A N 1
ATOM 637 C CA . ALA A 1 88 ? -0.843 6.321 -3.202 1.00 93.50 88 ALA A CA 1
ATOM 638 C C . ALA A 1 88 ? 0.279 5.274 -3.352 1.00 93.50 88 ALA A C 1
ATOM 640 O O . ALA A 1 88 ? 0.778 5.030 -4.450 1.00 93.50 88 ALA A O 1
ATOM 641 N N . LEU A 1 89 ? 0.646 4.612 -2.255 1.00 95.06 89 LEU A N 1
ATOM 642 C CA . LEU A 1 89 ? 1.680 3.578 -2.199 1.00 95.06 89 LEU A CA 1
ATOM 643 C C . LEU A 1 89 ? 1.105 2.165 -2.076 1.00 95.06 89 LEU A C 1
ATOM 645 O O . LEU A 1 89 ? 1.833 1.240 -1.733 1.00 95.06 89 LEU A O 1
ATOM 649 N N . SER A 1 90 ? -0.179 1.954 -2.368 1.00 94.62 90 SER A N 1
ATOM 650 C CA . SER A 1 90 ? -0.819 0.631 -2.270 1.00 94.62 90 SER A CA 1
ATOM 651 C C . SER A 1 90 ? -0.112 -0.460 -3.084 1.00 94.62 90 SER A C 1
ATOM 653 O O . SER A 1 90 ? -0.062 -1.604 -2.645 1.00 94.62 90 SER A O 1
ATOM 655 N N . ALA A 1 91 ? 0.530 -0.121 -4.206 1.00 91.00 91 ALA A N 1
ATOM 656 C CA . ALA A 1 91 ? 1.343 -1.065 -4.981 1.00 91.00 91 ALA A CA 1
ATOM 657 C C . ALA A 1 91 ? 2.552 -1.628 -4.195 1.00 91.00 91 ALA A C 1
ATOM 659 O O . ALA A 1 91 ? 2.986 -2.758 -4.436 1.00 91.00 91 ALA A O 1
ATOM 660 N N . LEU A 1 92 ? 3.081 -0.870 -3.223 1.00 93.25 92 LEU A N 1
ATOM 661 C CA . LEU A 1 92 ? 4.151 -1.318 -2.321 1.00 93.25 92 LEU A CA 1
ATOM 662 C C . LEU A 1 92 ? 3.633 -2.263 -1.233 1.00 93.25 92 LEU A C 1
ATOM 664 O O . LEU A 1 92 ? 4.441 -2.956 -0.611 1.00 93.25 92 LEU A O 1
ATOM 668 N N . ALA A 1 93 ? 2.314 -2.361 -1.035 1.00 93.94 93 ALA A N 1
ATOM 669 C CA . ALA A 1 93 ? 1.695 -3.377 -0.191 1.00 93.94 93 ALA A CA 1
ATOM 670 C C . ALA A 1 93 ? 1.703 -4.752 -0.896 1.00 93.94 93 ALA A C 1
ATOM 672 O O . ALA A 1 93 ? 0.664 -5.373 -1.127 1.00 93.94 93 ALA A O 1
ATOM 673 N N . THR A 1 94 ? 2.895 -5.203 -1.284 1.00 87.56 94 THR A N 1
ATOM 674 C CA . THR A 1 94 ? 3.161 -6.449 -2.000 1.00 87.56 94 THR A CA 1
ATOM 675 C C . THR A 1 94 ? 4.266 -7.202 -1.259 1.00 87.56 94 THR A C 1
ATOM 677 O O . THR A 1 94 ? 5.297 -6.602 -0.942 1.00 87.56 94 THR A O 1
ATOM 680 N N . PRO A 1 95 ? 4.097 -8.507 -0.973 1.00 84.69 95 PRO A N 1
ATOM 681 C CA . PRO A 1 95 ? 5.128 -9.285 -0.300 1.00 84.69 95 PRO A CA 1
ATOM 682 C C . PRO A 1 95 ? 6.461 -9.234 -1.051 1.00 84.69 95 PRO A C 1
ATOM 684 O O . PRO A 1 95 ? 6.476 -9.222 -2.283 1.00 84.69 95 PRO A O 1
ATOM 687 N N . LYS A 1 96 ? 7.578 -9.308 -0.316 1.00 81.44 96 LYS A N 1
ATOM 688 C CA . LYS A 1 96 ? 8.955 -9.324 -0.858 1.00 81.44 96 LYS A CA 1
ATOM 689 C C . LYS A 1 96 ? 9.466 -7.978 -1.392 1.00 81.44 96 LYS A C 1
ATOM 691 O O . LYS A 1 96 ? 10.593 -7.922 -1.884 1.00 81.44 96 LYS A O 1
ATOM 696 N N . LEU A 1 97 ? 8.684 -6.905 -1.261 1.00 86.50 97 LEU A N 1
ATOM 697 C CA . LEU A 1 97 ? 9.141 -5.526 -1.459 1.00 86.50 97 LEU A CA 1
ATOM 698 C C . LEU A 1 97 ? 9.511 -4.845 -0.134 1.00 86.50 97 LEU A C 1
ATOM 700 O O . LEU A 1 97 ? 9.418 -3.631 -0.043 1.00 86.50 97 LEU A O 1
ATOM 704 N N . ASP A 1 98 ? 9.912 -5.602 0.891 1.00 86.75 98 ASP A N 1
ATOM 705 C CA . ASP A 1 98 ? 10.245 -5.059 2.211 1.00 86.75 98 ASP A CA 1
ATOM 706 C C . ASP A 1 98 ? 11.397 -4.041 2.170 1.00 86.75 98 ASP A C 1
ATOM 708 O O . ASP A 1 98 ? 12.398 -4.224 1.469 1.00 86.75 98 ASP A O 1
ATOM 712 N N . GLY A 1 99 ? 11.265 -2.985 2.973 1.00 89.31 99 GLY A N 1
ATOM 713 C CA . GLY A 1 99 ? 12.278 -1.954 3.166 1.00 89.31 99 GLY A CA 1
ATOM 714 C C . GLY A 1 99 ? 11.892 -0.949 4.260 1.00 89.31 99 GLY A C 1
ATOM 715 O O . GLY A 1 99 ? 10.891 -1.152 4.951 1.00 89.31 99 GLY A O 1
ATOM 716 N N . PRO A 1 100 ? 12.634 0.169 4.392 1.00 92.50 100 PRO A N 1
ATOM 717 C CA . PRO A 1 100 ? 12.421 1.152 5.462 1.00 92.50 100 PRO A CA 1
ATOM 718 C C . PRO A 1 100 ? 11.005 1.741 5.524 1.00 92.50 100 PRO A C 1
ATOM 720 O O . PRO A 1 100 ? 10.514 2.062 6.604 1.00 92.50 100 PRO A O 1
ATOM 723 N N . LEU A 1 101 ? 10.325 1.861 4.376 1.00 95.00 101 LEU A N 1
ATOM 724 C CA . LEU A 1 101 ? 8.922 2.269 4.335 1.00 95.00 101 LEU A CA 1
ATOM 725 C C . LEU A 1 101 ? 8.021 1.250 5.033 1.00 95.00 101 LEU A C 1
ATOM 727 O O . LEU A 1 101 ? 7.174 1.641 5.829 1.00 95.00 101 LEU A O 1
ATOM 731 N N . HIS A 1 102 ? 8.208 -0.044 4.771 1.00 94.81 102 HIS A N 1
ATOM 732 C CA . HIS A 1 102 ? 7.424 -1.107 5.401 1.00 94.81 102 HIS A CA 1
ATOM 733 C C . HIS A 1 102 ? 7.645 -1.138 6.903 1.00 94.81 102 HIS A C 1
ATOM 735 O O . HIS A 1 102 ? 6.679 -1.300 7.638 1.00 94.81 102 HIS A O 1
ATOM 741 N N . ASP A 1 103 ? 8.877 -0.924 7.359 1.00 93.88 103 ASP A N 1
ATOM 742 C CA . ASP A 1 103 ? 9.190 -0.877 8.787 1.00 93.88 103 ASP A CA 1
ATOM 743 C C . ASP A 1 103 ? 8.460 0.279 9.478 1.00 93.88 103 ASP A C 1
ATOM 745 O O . ASP A 1 103 ? 7.767 0.055 10.467 1.00 93.88 103 ASP A O 1
ATOM 749 N N . ALA A 1 104 ? 8.465 1.476 8.884 1.00 94.69 104 ALA A N 1
ATOM 750 C CA . ALA A 1 104 ? 7.697 2.608 9.406 1.00 94.69 104 ALA A CA 1
ATOM 751 C C . ALA A 1 104 ? 6.172 2.366 9.401 1.00 94.69 104 ALA A C 1
ATOM 753 O O . ALA A 1 104 ? 5.441 2.896 10.240 1.00 94.69 104 ALA A O 1
ATOM 754 N N . VAL A 1 105 ? 5.672 1.562 8.459 1.00 96.62 105 VAL A N 1
ATOM 755 C CA . VAL A 1 105 ? 4.255 1.178 8.383 1.00 96.62 105 VAL A CA 1
ATOM 756 C C . VAL A 1 105 ? 3.881 0.143 9.451 1.00 96.62 105 VAL A C 1
ATOM 758 O O . VAL A 1 105 ? 2.773 0.219 9.993 1.00 96.62 105 VAL A O 1
ATOM 761 N N . ARG A 1 106 ? 4.789 -0.784 9.804 1.00 95.94 106 ARG A N 1
ATOM 762 C CA . ARG A 1 106 ? 4.572 -1.804 10.855 1.00 95.94 106 ARG A CA 1
ATOM 763 C C . ARG A 1 106 ? 4.263 -1.185 12.220 1.00 95.94 106 ARG A C 1
ATOM 765 O O . ARG A 1 106 ? 3.530 -1.796 12.995 1.00 95.94 106 ARG A O 1
ATOM 772 N N . ASP A 1 107 ? 4.738 0.030 12.478 1.00 95.12 107 ASP A N 1
ATOM 773 C CA . ASP A 1 107 ? 4.552 0.725 13.756 1.00 95.12 107 ASP A CA 1
ATOM 774 C C . ASP A 1 107 ? 3.183 1.414 13.903 1.00 95.12 107 ASP A C 1
ATOM 776 O O . ASP A 1 107 ? 2.824 1.863 14.994 1.00 95.12 107 ASP A O 1
ATOM 780 N N . ARG A 1 108 ? 2.382 1.511 12.829 1.00 96.56 108 ARG A N 1
ATOM 781 C CA . ARG A 1 108 ? 1.132 2.302 12.823 1.00 96.56 108 ARG A CA 1
ATOM 782 C C . ARG A 1 108 ? -0.130 1.569 12.322 1.00 96.56 108 ARG A C 1
ATOM 784 O O . ARG A 1 108 ? -0.982 2.211 11.700 1.00 96.56 108 ARG A O 1
ATOM 791 N N . PRO A 1 109 ? -0.368 0.274 12.626 1.00 97.38 109 PRO A N 1
ATOM 792 C CA . PRO A 1 109 ? -1.522 -0.469 12.097 1.00 97.38 109 PRO A CA 1
ATOM 793 C C . PRO A 1 109 ? -2.882 0.139 12.489 1.00 97.38 109 PRO A C 1
ATOM 795 O O . PRO A 1 109 ? -3.844 0.056 11.725 1.00 97.38 109 PRO A O 1
ATOM 798 N N . ALA A 1 110 ? -2.976 0.790 13.655 1.00 97.88 110 ALA A N 1
ATOM 799 C CA . ALA A 1 110 ? -4.209 1.430 14.118 1.00 97.88 110 ALA A CA 1
ATOM 800 C C . ALA A 1 110 ? -4.626 2.640 13.267 1.00 97.88 110 ALA A C 1
ATOM 802 O O . ALA A 1 110 ? -5.821 2.862 13.055 1.00 97.88 110 ALA A O 1
ATOM 803 N N . ASP A 1 111 ? -3.664 3.402 12.744 1.00 98.19 111 ASP A N 1
ATOM 804 C CA . ASP A 1 111 ? -3.957 4.552 11.888 1.00 98.19 111 ASP A CA 1
ATOM 805 C C . ASP A 1 111 ? -4.465 4.107 10.513 1.00 98.19 111 ASP A C 1
ATOM 807 O O . ASP A 1 111 ? -5.408 4.699 9.980 1.00 98.19 111 ASP A O 1
ATOM 811 N N . ILE A 1 112 ? -3.918 3.006 9.990 1.00 98.31 112 ILE A N 1
ATOM 812 C CA . ILE A 1 112 ? -4.366 2.373 8.740 1.00 98.31 112 ILE A CA 1
ATOM 813 C C . ILE A 1 112 ? -5.782 1.821 8.910 1.00 98.31 112 ILE A C 1
ATOM 815 O O . ILE A 1 112 ? -6.660 2.119 8.101 1.00 98.31 112 ILE A O 1
ATOM 819 N N . ALA A 1 113 ? -6.040 1.088 9.999 1.00 98.38 113 ALA A N 1
ATOM 820 C CA . ALA A 1 113 ? -7.366 0.554 10.311 1.00 98.38 113 ALA A CA 1
ATOM 821 C C . ALA A 1 113 ? -8.417 1.665 10.458 1.00 98.38 113 ALA A C 1
ATOM 823 O O . ALA A 1 113 ? -9.535 1.543 9.950 1.00 98.38 113 ALA A O 1
ATOM 824 N N . ARG A 1 114 ? -8.054 2.788 11.094 1.00 98.44 114 ARG A N 1
ATOM 825 C CA . ARG A 1 114 ? -8.917 3.971 11.206 1.00 98.44 114 ARG A CA 1
ATOM 826 C C . ARG A 1 114 ? -9.216 4.585 9.837 1.00 98.44 114 ARG A C 1
ATOM 828 O O . ARG A 1 114 ? -10.369 4.933 9.571 1.00 98.44 114 ARG A O 1
ATOM 835 N N . GLY A 1 115 ? -8.205 4.701 8.975 1.00 98.38 115 GLY A N 1
ATOM 836 C CA . GLY A 1 115 ? -8.363 5.158 7.595 1.00 98.38 115 GLY A CA 1
ATOM 837 C C . GLY A 1 115 ? -9.304 4.261 6.791 1.00 98.38 115 GLY A C 1
ATOM 838 O O . GLY A 1 115 ? -10.286 4.756 6.238 1.00 98.38 115 GLY A O 1
ATOM 839 N N . ALA A 1 116 ? -9.066 2.947 6.809 1.00 98.25 116 ALA A N 1
ATOM 840 C CA . ALA A 1 116 ? -9.867 1.957 6.093 1.00 98.25 116 ALA A CA 1
ATOM 841 C C . ALA A 1 116 ? -11.328 1.948 6.570 1.00 98.25 116 ALA A C 1
ATOM 843 O O . ALA A 1 116 ? -12.255 2.010 5.761 1.00 98.25 116 ALA A O 1
ATOM 844 N N . THR A 1 117 ? -11.545 1.977 7.888 1.00 98.31 117 THR A N 1
ATOM 845 C CA . THR A 1 117 ? -12.889 2.047 8.486 1.00 98.31 117 THR A CA 1
ATOM 846 C C . THR A 1 117 ? -13.621 3.314 8.050 1.00 98.31 117 THR A C 1
ATOM 848 O O . THR A 1 117 ? -14.772 3.259 7.616 1.00 98.31 117 THR A O 1
ATOM 851 N N . ARG A 1 118 ? -12.960 4.479 8.116 1.00 98.38 118 ARG A N 1
ATOM 852 C CA . ARG A 1 118 ? -13.580 5.741 7.694 1.00 98.38 118 ARG A CA 1
ATOM 853 C C . ARG A 1 118 ? -13.918 5.742 6.208 1.00 98.38 118 ARG A C 1
ATOM 855 O O . ARG A 1 118 ? -14.988 6.233 5.856 1.00 98.38 118 ARG A O 1
ATOM 862 N N . ALA A 1 119 ? -13.013 5.261 5.360 1.00 97.75 119 ALA A N 1
ATOM 863 C CA . ALA A 1 119 ? -13.227 5.184 3.920 1.00 97.75 119 ALA A CA 1
ATOM 864 C C . ALA A 1 119 ? -14.433 4.290 3.596 1.00 97.75 119 ALA A C 1
ATOM 866 O O . ALA A 1 119 ? -15.338 4.712 2.882 1.00 97.75 119 ALA A O 1
ATOM 867 N N . THR A 1 120 ? -14.522 3.135 4.258 1.00 96.62 120 THR A N 1
ATOM 868 C CA . THR A 1 120 ? -15.652 2.200 4.155 1.00 96.62 120 THR A CA 1
ATOM 869 C C . THR A 1 120 ? -16.979 2.860 4.532 1.00 96.62 120 THR A C 1
ATOM 871 O O . THR A 1 120 ? -17.920 2.853 3.743 1.00 96.62 120 THR A O 1
ATOM 874 N N . ILE A 1 121 ? -17.047 3.521 5.695 1.00 96.69 121 ILE A N 1
ATOM 875 C CA . ILE A 1 121 ? -18.259 4.231 6.148 1.00 96.69 121 ILE A CA 1
ATOM 876 C C . ILE A 1 121 ? -18.664 5.336 5.160 1.00 96.69 121 ILE A C 1
ATOM 878 O O . ILE A 1 121 ? -19.849 5.595 4.959 1.00 96.69 121 ILE A O 1
ATOM 882 N N . ARG A 1 122 ? -17.684 5.990 4.528 1.00 96.56 122 ARG A N 1
ATOM 883 C CA . ARG A 1 122 ? -17.908 7.043 3.528 1.00 96.56 122 ARG A CA 1
ATOM 884 C C . ARG A 1 122 ? -18.189 6.524 2.121 1.00 96.56 122 ARG A C 1
ATOM 886 O O . ARG A 1 122 ? -18.419 7.349 1.243 1.00 96.56 122 ARG A O 1
ATOM 893 N N . ARG A 1 123 ? -18.190 5.202 1.915 1.00 95.00 123 ARG A N 1
ATOM 894 C CA . ARG A 1 123 ? -18.297 4.556 0.595 1.00 95.00 123 ARG A CA 1
ATOM 895 C C . ARG A 1 123 ? -17.195 4.984 -0.379 1.00 95.00 123 ARG A C 1
ATOM 897 O O . ARG A 1 123 ? -17.373 4.954 -1.590 1.00 95.00 123 ARG A O 1
ATOM 904 N N . ASP A 1 124 ? -16.043 5.367 0.162 1.00 95.94 124 ASP A N 1
ATOM 905 C CA . ASP A 1 124 ? -14.815 5.566 -0.601 1.00 95.94 124 ASP A CA 1
ATOM 906 C C . ASP A 1 124 ? -14.107 4.210 -0.724 1.00 95.94 124 ASP A C 1
ATOM 908 O O . ASP A 1 124 ? -13.167 3.888 0.008 1.00 95.94 124 ASP A O 1
ATOM 912 N N . HIS A 1 125 ? -14.662 3.364 -1.592 1.00 95.69 125 HIS A N 1
ATOM 913 C CA . HIS A 1 125 ? -14.191 1.999 -1.804 1.00 95.69 125 HIS A CA 1
ATOM 914 C C . HIS A 1 125 ? -12.754 1.912 -2.348 1.00 95.69 125 HIS A C 1
ATOM 916 O O . HIS A 1 125 ? -12.027 1.051 -1.849 1.00 95.69 125 HIS A O 1
ATOM 922 N N . PRO A 1 126 ? -12.290 2.802 -3.254 1.00 95.69 126 PRO A N 1
ATOM 923 C CA . PRO A 1 126 ? -10.892 2.805 -3.687 1.00 95.69 126 PRO A CA 1
ATOM 924 C C . PRO A 1 126 ? -9.913 3.023 -2.528 1.00 95.69 126 PRO A C 1
ATOM 926 O O . PRO A 1 126 ? -8.991 2.230 -2.330 1.00 95.69 126 PRO A O 1
ATOM 929 N N . THR A 1 127 ? -10.147 4.043 -1.694 1.00 97.38 127 THR A N 1
ATOM 930 C CA . THR A 1 127 ? -9.314 4.296 -0.508 1.00 97.38 127 THR A CA 1
ATOM 931 C C . THR A 1 127 ? -9.386 3.130 0.479 1.00 97.38 127 THR A C 1
ATOM 933 O O . THR A 1 127 ? -8.368 2.720 1.042 1.00 97.38 127 THR A O 1
ATOM 936 N N . ALA A 1 128 ? -10.581 2.575 0.698 1.00 97.62 128 ALA A N 1
ATOM 937 C CA . ALA A 1 128 ? -10.766 1.443 1.598 1.00 97.62 128 ALA A CA 1
ATOM 938 C C . ALA A 1 128 ? -9.999 0.199 1.120 1.00 97.62 128 ALA A C 1
ATOM 940 O O . ALA A 1 128 ? -9.322 -0.430 1.933 1.00 97.62 128 ALA A O 1
ATOM 941 N N . ALA A 1 129 ? -10.035 -0.133 -0.173 1.00 96.81 129 ALA A N 1
ATOM 942 C CA . ALA A 1 129 ? -9.315 -1.277 -0.733 1.00 96.81 129 ALA A CA 1
ATOM 943 C C . ALA A 1 129 ? -7.794 -1.105 -0.654 1.00 96.81 129 ALA A C 1
ATOM 945 O O . ALA A 1 129 ? -7.104 -1.996 -0.155 1.00 96.81 129 ALA A O 1
ATOM 946 N N . ALA A 1 130 ? -7.284 0.070 -1.029 1.00 97.06 130 ALA A N 1
ATOM 947 C CA . ALA A 1 130 ? -5.864 0.396 -0.931 1.00 97.06 130 ALA A CA 1
ATOM 948 C C . ALA A 1 130 ? -5.324 0.244 0.506 1.00 97.06 130 ALA A C 1
ATOM 950 O O . ALA A 1 130 ? -4.259 -0.335 0.724 1.00 97.06 130 ALA A O 1
ATOM 951 N N . LEU A 1 131 ? -6.072 0.717 1.509 1.00 98.38 131 LEU A N 1
ATOM 952 C CA . LEU A 1 131 ? -5.684 0.585 2.918 1.00 98.38 131 LEU A CA 1
ATOM 953 C C . LEU A 1 131 ? -5.876 -0.840 3.455 1.00 98.38 131 LEU A C 1
ATOM 955 O O . LEU A 1 131 ? -5.056 -1.307 4.243 1.00 98.38 131 LEU A O 1
ATOM 959 N N . THR A 1 132 ? -6.912 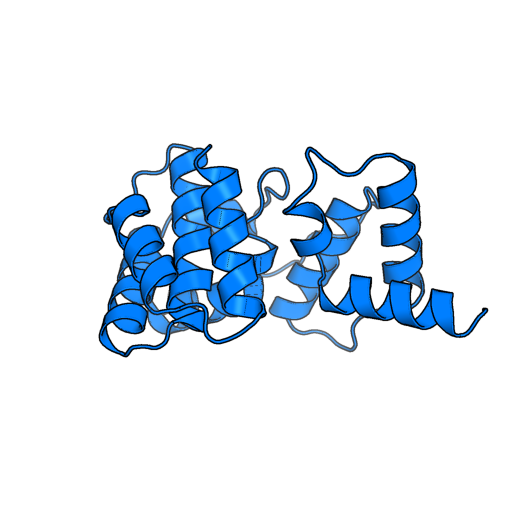-1.557 3.009 1.00 97.81 132 THR A N 1
ATOM 960 C CA . THR A 1 132 ? -7.122 -2.979 3.351 1.00 97.81 132 THR A CA 1
ATOM 961 C C . THR A 1 132 ? -5.937 -3.821 2.908 1.00 97.81 132 THR A C 1
ATOM 963 O O . THR A 1 132 ? -5.473 -4.677 3.658 1.00 97.81 132 THR A O 1
ATOM 966 N N . ARG A 1 133 ? -5.380 -3.526 1.734 1.00 96.69 133 ARG A N 1
ATOM 967 C CA . ARG A 1 133 ? -4.197 -4.203 1.212 1.00 96.69 133 ARG A CA 1
ATOM 968 C C . ARG A 1 133 ? -2.983 -4.086 2.128 1.00 96.69 133 ARG A C 1
ATOM 970 O O . ARG A 1 133 ? -2.328 -5.091 2.403 1.00 96.69 133 ARG A O 1
ATOM 977 N N . TRP A 1 134 ? -2.726 -2.895 2.665 1.00 98.00 134 TRP A N 1
ATOM 978 C CA . TRP A 1 134 ? -1.688 -2.692 3.679 1.00 98.00 134 TRP A CA 1
ATOM 979 C C . TRP A 1 134 ? -1.957 -3.491 4.956 1.00 98.00 134 TRP A C 1
ATOM 981 O O . TRP A 1 134 ? -1.041 -4.116 5.489 1.00 98.00 134 TRP A O 1
ATOM 991 N N . LEU A 1 135 ? -3.205 -3.520 5.431 1.00 98.12 135 LEU A N 1
ATOM 992 C CA . LEU A 1 135 ? -3.581 -4.303 6.612 1.00 98.12 135 LEU A CA 1
ATOM 993 C C . LEU A 1 135 ? -3.373 -5.809 6.400 1.00 98.12 135 LEU A C 1
ATOM 995 O O . LEU A 1 135 ? -2.834 -6.478 7.279 1.00 98.12 135 LEU A O 1
ATOM 999 N N . VAL A 1 136 ? -3.742 -6.334 5.230 1.00 97.19 136 VAL A N 1
ATOM 1000 C CA . VAL A 1 136 ? -3.525 -7.743 4.870 1.00 97.19 136 VAL A CA 1
ATOM 1001 C C . VAL A 1 136 ? -2.032 -8.071 4.812 1.00 97.19 136 VAL A C 1
ATOM 1003 O O . VAL A 1 136 ? -1.612 -9.101 5.343 1.00 97.19 136 VAL A O 1
ATOM 1006 N N . LEU A 1 137 ? -1.206 -7.191 4.233 1.00 95.81 137 LEU A N 1
ATOM 1007 C CA . LEU A 1 137 ? 0.247 -7.374 4.230 1.00 95.81 137 LEU A CA 1
ATOM 1008 C C . LEU A 1 137 ? 0.817 -7.403 5.658 1.00 95.81 137 LEU A C 1
ATOM 1010 O O . LEU A 1 137 ? 1.607 -8.287 5.986 1.00 95.81 137 LEU A O 1
ATOM 1014 N N . LEU A 1 138 ? 0.398 -6.471 6.518 1.00 96.69 138 LEU A N 1
ATOM 1015 C CA . LEU A 1 138 ? 0.833 -6.421 7.915 1.00 96.69 138 LEU A CA 1
ATOM 1016 C C . LEU A 1 138 ? 0.440 -7.692 8.679 1.00 96.69 138 LEU A C 1
ATOM 1018 O O . LEU A 1 138 ? 1.279 -8.277 9.366 1.00 96.69 138 LEU A O 1
ATOM 1022 N N . GLN A 1 139 ? -0.793 -8.167 8.502 1.00 95.50 139 GLN A N 1
ATOM 1023 C CA . GLN A 1 139 ? -1.255 -9.422 9.091 1.00 95.50 139 GLN A CA 1
ATOM 1024 C C . GLN A 1 139 ? -0.428 -10.620 8.607 1.00 95.50 139 GLN A C 1
ATOM 1026 O O . GLN A 1 139 ? -0.051 -11.467 9.416 1.00 95.50 139 GLN A O 1
ATOM 1031 N N . ARG A 1 140 ? -0.082 -10.674 7.313 1.00 92.81 140 ARG A N 1
ATOM 1032 C CA . ARG A 1 140 ? 0.796 -11.714 6.750 1.00 92.81 140 ARG A CA 1
ATOM 1033 C C . ARG A 1 140 ? 2.188 -11.714 7.385 1.00 92.81 140 ARG A C 1
ATOM 1035 O O . ARG A 1 140 ? 2.802 -12.770 7.508 1.00 92.81 140 ARG A O 1
ATOM 1042 N N . TYR A 1 141 ? 2.676 -10.552 7.808 1.00 93.19 141 TYR A N 1
ATOM 1043 C CA . TYR A 1 141 ? 3.933 -10.409 8.546 1.00 93.19 141 TYR A CA 1
ATOM 1044 C C . TYR A 1 141 ? 3.794 -10.584 10.063 1.00 93.19 141 TYR A C 1
ATOM 1046 O O . TYR A 1 141 ? 4.749 -10.330 10.793 1.00 93.19 141 TYR A O 1
ATOM 1054 N N . GLY A 1 142 ? 2.634 -11.030 10.551 1.00 94.81 142 GLY A N 1
ATOM 1055 C CA . GLY A 1 142 ? 2.400 -11.283 11.972 1.00 94.81 142 GLY A CA 1
ATOM 1056 C C . GLY A 1 142 ? 2.163 -10.021 12.805 1.00 94.81 142 GLY A C 1
ATOM 1057 O O . GLY A 1 142 ? 2.117 -10.103 14.031 1.00 94.81 142 GLY A O 1
ATOM 1058 N N . VAL A 1 143 ? 1.986 -8.855 12.175 1.00 96.75 143 VAL A N 1
ATOM 1059 C CA . VAL A 1 143 ? 1.625 -7.624 12.885 1.00 96.75 143 VAL A CA 1
ATOM 1060 C C . VAL A 1 143 ? 0.155 -7.692 13.279 1.00 96.75 143 VAL A C 1
ATOM 1062 O O . VAL A 1 143 ? -0.721 -7.982 12.461 1.00 96.75 143 VAL A O 1
ATOM 1065 N N . ARG A 1 144 ? -0.137 -7.401 14.550 1.00 95.88 144 ARG A N 1
ATOM 1066 C CA . ARG A 1 144 ? -1.511 -7.372 15.050 1.00 95.88 144 ARG A CA 1
ATOM 1067 C C . ARG A 1 144 ? -2.264 -6.187 14.446 1.00 95.88 144 ARG A C 1
ATOM 1069 O O . ARG A 1 144 ? -1.966 -5.032 14.741 1.00 95.88 144 ARG A O 1
ATOM 1076 N N . VAL A 1 145 ? -3.283 -6.487 13.651 1.00 96.19 145 VAL A N 1
ATOM 1077 C CA . VAL A 1 145 ? -4.176 -5.494 13.048 1.00 96.19 145 VAL A CA 1
ATOM 1078 C C . VAL A 1 145 ? -5.452 -5.365 13.892 1.00 96.19 145 VAL A C 1
ATOM 1080 O O . VAL A 1 145 ? -6.050 -6.384 14.237 1.00 96.19 145 VAL A O 1
ATOM 1083 N N . PRO A 1 146 ? -5.905 -4.144 14.241 1.00 95.50 146 PRO A N 1
ATOM 1084 C CA . PRO A 1 146 ? -7.110 -3.935 15.050 1.00 95.50 146 PRO A CA 1
ATOM 1085 C C . PRO A 1 146 ? -8.393 -3.922 14.198 1.00 95.50 146 PRO A C 1
ATOM 1087 O O . PRO A 1 146 ? -9.279 -3.097 14.412 1.00 95.50 146 PRO A O 1
ATOM 1090 N N . LEU A 1 147 ? -8.469 -4.788 13.187 1.00 95.06 147 LEU A N 1
ATOM 1091 C CA . LEU A 1 147 ? -9.600 -4.898 12.270 1.00 95.06 147 LEU A CA 1
ATOM 1092 C C . LEU A 1 147 ? -9.635 -6.299 11.658 1.00 95.06 147 LEU A C 1
ATOM 1094 O O . LEU A 1 147 ? -8.584 -6.862 11.355 1.00 95.06 147 LEU A O 1
ATOM 1098 N N . ASP A 1 148 ? -10.835 -6.838 11.450 1.00 96.06 148 ASP A N 1
ATOM 1099 C CA . ASP A 1 148 ? -11.014 -8.066 10.680 1.00 96.06 148 ASP A CA 1
ATOM 1100 C C . ASP A 1 148 ? -10.893 -7.744 9.183 1.00 96.06 148 ASP A C 1
ATOM 1102 O O . ASP A 1 148 ? -11.803 -7.195 8.555 1.00 96.06 148 ASP A O 1
ATOM 1106 N N . THR A 1 149 ? -9.719 -8.025 8.627 1.00 95.62 149 THR A N 1
ATOM 1107 C CA . THR A 1 149 ? -9.396 -7.786 7.216 1.00 95.62 149 THR A CA 1
ATOM 1108 C C . THR A 1 149 ? -10.187 -8.695 6.279 1.00 95.62 149 THR A C 1
ATOM 1110 O O . THR A 1 149 ? -10.455 -8.282 5.154 1.00 95.62 149 THR A O 1
ATOM 1113 N N . GLY A 1 150 ? -10.595 -9.888 6.728 1.00 94.94 150 GLY A N 1
ATOM 1114 C CA . GLY A 1 150 ? -11.416 -10.815 5.953 1.00 94.94 150 GLY A CA 1
ATOM 1115 C C . GLY A 1 150 ? -12.818 -10.255 5.744 1.00 94.94 150 GLY A C 1
ATOM 1116 O O . GLY A 1 150 ? -13.263 -10.127 4.606 1.00 94.94 150 GLY A O 1
ATOM 1117 N N . LEU A 1 151 ? -13.463 -9.805 6.826 1.00 95.00 151 LEU A N 1
ATOM 1118 C CA . LEU A 1 151 ? -14.779 -9.159 6.753 1.00 95.00 151 LEU A CA 1
ATOM 1119 C C . LEU A 1 151 ? -14.748 -7.854 5.952 1.00 95.00 151 LEU A C 1
ATOM 1121 O O . LEU A 1 151 ? -15.666 -7.573 5.178 1.00 95.00 151 LEU A O 1
ATOM 1125 N N . LEU A 1 152 ? -13.695 -7.047 6.117 1.00 95.12 152 LEU A N 1
ATOM 1126 C CA . LEU A 1 152 ? -13.534 -5.825 5.330 1.00 95.12 152 LEU A CA 1
ATOM 1127 C C . LEU A 1 152 ? -13.378 -6.136 3.835 1.00 95.12 152 LEU A C 1
ATOM 1129 O O . LEU A 1 152 ? -13.970 -5.459 2.994 1.00 95.12 152 LEU A O 1
ATOM 1133 N N . LEU A 1 153 ? -12.618 -7.175 3.501 1.00 95.06 153 LEU A N 1
ATOM 1134 C CA . LEU A 1 153 ? -12.428 -7.613 2.126 1.00 95.06 153 LEU A CA 1
ATOM 1135 C C . LEU A 1 153 ? -13.724 -8.160 1.515 1.00 95.06 153 LEU A C 1
ATOM 1137 O O . LEU A 1 153 ? -14.053 -7.797 0.388 1.00 95.06 153 LEU A O 1
ATOM 1141 N N . ASP A 1 154 ? -14.504 -8.945 2.260 1.00 95.19 154 ASP A N 1
ATOM 1142 C CA . ASP A 1 154 ? -15.829 -9.409 1.827 1.00 95.19 154 ASP A CA 1
ATOM 1143 C C . ASP A 1 154 ? -16.779 -8.242 1.542 1.00 95.19 154 ASP A C 1
ATOM 1145 O O . ASP A 1 154 ? -17.451 -8.217 0.508 1.00 95.19 154 ASP A O 1
ATOM 1149 N N . HIS A 1 155 ? -16.783 -7.224 2.405 1.00 94.12 155 HIS A N 1
ATOM 1150 C CA . HIS A 1 155 ? -17.547 -6.001 2.172 1.00 94.12 155 HIS A CA 1
ATOM 1151 C C . HIS A 1 155 ? -17.133 -5.304 0.864 1.00 94.12 155 HIS A C 1
ATOM 1153 O O . HIS A 1 155 ? -17.990 -4.899 0.075 1.00 94.12 155 HIS A O 1
ATOM 1159 N N . LEU A 1 156 ? -15.827 -5.185 0.605 1.00 94.75 156 LEU A N 1
ATOM 1160 C CA . LEU A 1 156 ? -15.303 -4.563 -0.614 1.00 94.75 156 LEU A CA 1
ATOM 1161 C C . LEU A 1 156 ? -15.598 -5.383 -1.874 1.00 94.75 156 LEU A C 1
ATOM 1163 O O . LEU A 1 156 ? -15.898 -4.793 -2.908 1.00 94.75 156 LEU A O 1
ATOM 1167 N N . ARG A 1 157 ? -15.591 -6.718 -1.798 1.00 91.88 157 ARG A N 1
ATOM 1168 C CA . ARG A 1 157 ? -16.001 -7.588 -2.914 1.00 91.88 157 ARG A CA 1
ATOM 1169 C C . ARG A 1 157 ? -17.462 -7.363 -3.298 1.00 91.88 157 ARG A C 1
ATOM 1171 O O . ARG A 1 157 ? -17.785 -7.331 -4.482 1.00 91.88 157 ARG A O 1
ATOM 1178 N N . LEU A 1 158 ? -18.335 -7.207 -2.303 1.00 91.69 158 LEU A N 1
ATOM 1179 C CA . LEU A 1 158 ? -19.773 -7.050 -2.521 1.00 91.69 158 LEU A CA 1
ATOM 1180 C C . LEU A 1 158 ? -20.154 -5.658 -3.037 1.00 91.69 158 LEU A C 1
ATOM 1182 O O . LEU A 1 158 ? -21.106 -5.543 -3.805 1.00 91.69 158 LEU A O 1
ATOM 1186 N N . LEU A 1 159 ? -19.451 -4.607 -2.604 1.00 88.56 159 LEU A N 1
ATOM 1187 C CA . LEU A 1 159 ? -19.890 -3.218 -2.811 1.00 88.56 159 LEU A CA 1
ATOM 1188 C C . LEU A 1 159 ? -18.878 -2.321 -3.536 1.00 88.56 159 LEU A C 1
ATOM 1190 O O . LEU A 1 159 ? -19.259 -1.266 -4.036 1.00 88.56 159 LEU A O 1
ATOM 1194 N N . GLY A 1 160 ? -17.601 -2.701 -3.576 1.00 74.75 160 GLY A N 1
ATOM 1195 C CA . GLY A 1 160 ? -16.501 -1.813 -3.956 1.00 74.75 160 GLY A CA 1
ATOM 1196 C C . GLY A 1 160 ? -15.960 -1.970 -5.376 1.00 74.75 160 GLY A C 1
ATOM 1197 O O . GLY A 1 160 ? -15.301 -1.057 -5.862 1.00 74.75 160 GLY A O 1
ATOM 1198 N N . CYS A 1 161 ? -16.236 -3.071 -6.077 1.00 72.31 161 CYS A N 1
ATOM 1199 C CA . CYS A 1 161 ? -15.616 -3.388 -7.374 1.00 72.31 161 CYS A CA 1
ATOM 1200 C C . CYS A 1 161 ? -16.218 -2.629 -8.578 1.00 72.31 161 CYS A C 1
ATOM 1202 O O . CYS A 1 161 ? -16.431 -3.217 -9.637 1.00 72.31 161 CYS A O 1
ATOM 1204 N N . ALA A 1 162 ? -16.516 -1.335 -8.434 1.00 74.44 162 ALA A N 1
ATOM 1205 C CA . ALA A 1 162 ? -17.040 -0.515 -9.529 1.00 74.44 162 ALA A CA 1
ATOM 1206 C C . ALA A 1 162 ? -15.956 -0.130 -10.555 1.00 74.44 162 ALA A C 1
ATOM 1208 O O . ALA A 1 162 ? -16.265 0.075 -11.728 1.00 74.44 162 ALA A O 1
ATOM 1209 N N . ASP A 1 163 ? -14.692 -0.046 -10.128 1.00 87.06 163 ASP A N 1
ATOM 1210 C CA . ASP A 1 163 ? -13.555 0.313 -10.975 1.00 87.06 163 ASP A CA 1
ATOM 1211 C C . ASP A 1 163 ? -12.430 -0.737 -10.946 1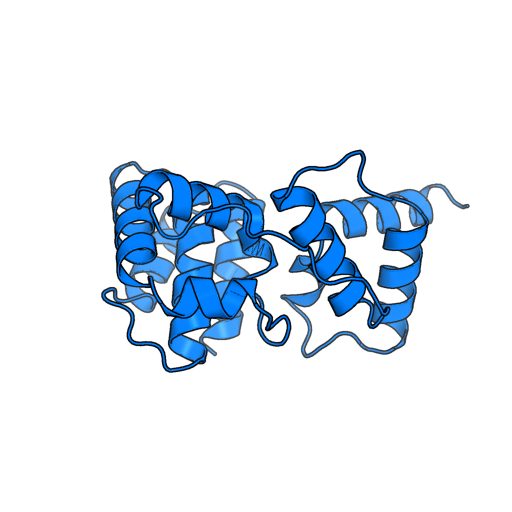.00 87.06 163 ASP A C 1
ATOM 1213 O O . ASP A 1 163 ? -12.295 -1.539 -10.016 1.00 87.06 163 ASP A O 1
ATOM 1217 N N . ALA A 1 164 ? -11.600 -0.719 -11.995 1.00 86.44 164 ALA A N 1
ATOM 1218 C CA . ALA A 1 164 ? -10.530 -1.692 -12.200 1.00 86.44 164 ALA A CA 1
ATOM 1219 C C . ALA A 1 164 ? -9.423 -1.616 -11.138 1.00 86.44 164 ALA A C 1
ATOM 1221 O O . ALA A 1 164 ? -8.800 -2.638 -10.844 1.00 86.44 164 ALA A O 1
ATOM 1222 N N . ARG A 1 165 ? -9.164 -0.435 -10.556 1.00 86.62 165 ARG A N 1
ATOM 1223 C CA . ARG A 1 165 ? -8.125 -0.288 -9.534 1.00 86.62 165 ARG A CA 1
ATOM 1224 C C . ARG A 1 165 ? -8.572 -0.917 -8.223 1.00 86.62 165 ARG A C 1
ATOM 1226 O O . ARG A 1 165 ? -7.828 -1.709 -7.651 1.00 86.62 165 ARG A O 1
ATOM 1233 N N . THR A 1 166 ? -9.792 -0.626 -7.793 1.00 91.94 166 THR A N 1
ATOM 1234 C CA . THR A 1 166 ? -10.377 -1.228 -6.593 1.00 91.94 166 THR A CA 1
ATOM 1235 C C . THR A 1 166 ? -10.460 -2.749 -6.733 1.00 91.94 166 THR A C 1
ATOM 1237 O O . THR A 1 166 ? -10.064 -3.474 -5.820 1.00 91.94 166 THR A O 1
ATOM 1240 N N . ALA A 1 167 ? -10.887 -3.248 -7.900 1.00 90.81 167 ALA A N 1
ATOM 1241 C CA . ALA A 1 167 ? -10.921 -4.683 -8.184 1.00 90.81 167 ALA A CA 1
ATOM 1242 C C . ALA A 1 167 ? -9.527 -5.338 -8.116 1.00 90.81 167 ALA A C 1
ATOM 1244 O O . ALA A 1 167 ? -9.394 -6.446 -7.594 1.00 90.81 167 ALA A O 1
ATOM 1245 N N . LEU A 1 168 ? -8.486 -4.651 -8.600 1.00 88.94 168 LEU A N 1
ATOM 1246 C CA . LEU A 1 168 ? -7.103 -5.111 -8.485 1.00 88.94 168 LEU A CA 1
ATOM 1247 C C . LEU A 1 168 ? -6.661 -5.193 -7.019 1.00 88.94 168 LEU A C 1
ATOM 1249 O O . LEU A 1 168 ? -6.172 -6.239 -6.604 1.00 88.94 168 LEU A O 1
ATOM 1253 N N . ASP A 1 169 ? -6.866 -4.147 -6.216 1.00 92.94 169 ASP A N 1
ATOM 1254 C CA . ASP A 1 169 ? -6.466 -4.163 -4.803 1.00 92.94 169 ASP A CA 1
ATOM 1255 C C . ASP A 1 169 ? -7.177 -5.277 -4.012 1.00 92.94 169 ASP A C 1
ATOM 1257 O O . ASP A 1 169 ? -6.534 -5.981 -3.228 1.00 92.94 169 ASP A O 1
ATOM 1261 N N . VAL A 1 170 ? -8.467 -5.516 -4.282 1.00 93.44 170 VAL A N 1
ATOM 1262 C CA . VAL A 1 170 ? -9.227 -6.655 -3.733 1.00 93.44 170 VAL A CA 1
ATOM 1263 C C . VAL A 1 170 ? -8.614 -7.991 -4.163 1.00 93.44 170 VAL A C 1
ATOM 1265 O O . VAL A 1 170 ? -8.327 -8.835 -3.316 1.00 93.44 170 VAL A O 1
ATOM 1268 N N . ALA A 1 171 ? -8.338 -8.181 -5.456 1.00 91.19 171 ALA A N 1
ATOM 1269 C CA . ALA A 1 171 ? -7.747 -9.419 -5.965 1.00 91.19 171 ALA A CA 1
ATOM 1270 C C . ALA A 1 171 ? -6.363 -9.708 -5.357 1.00 91.19 171 ALA A C 1
ATOM 1272 O O . ALA A 1 171 ? -6.015 -10.864 -5.098 1.00 91.19 171 ALA A O 1
ATOM 1273 N N . VAL A 1 172 ? -5.571 -8.668 -5.091 1.00 90.38 172 VAL A N 1
ATOM 1274 C CA . VAL A 1 172 ? -4.275 -8.824 -4.425 1.00 90.38 172 VAL A CA 1
ATOM 1275 C C . VAL A 1 172 ? -4.447 -9.200 -2.956 1.00 90.38 172 VAL A C 1
ATOM 1277 O O . VAL A 1 172 ? -3.755 -10.102 -2.481 1.00 90.38 172 VAL A O 1
ATOM 1280 N N . CYS A 1 173 ? -5.395 -8.588 -2.242 1.00 93.19 173 CYS A N 1
ATOM 1281 C CA . CYS A 1 173 ? -5.736 -9.006 -0.880 1.00 93.19 173 CYS A CA 1
ATOM 1282 C C . CYS A 1 173 ? -6.132 -10.489 -0.831 1.00 93.19 173 CYS A C 1
ATOM 1284 O O . CYS A 1 173 ? -5.595 -11.240 -0.017 1.00 93.19 173 CYS A O 1
ATOM 1286 N N . ASP A 1 174 ? -6.995 -10.933 -1.751 1.00 90.50 174 ASP A N 1
ATOM 1287 C CA . ASP A 1 174 ? -7.417 -12.332 -1.878 1.00 90.50 174 ASP A CA 1
ATOM 1288 C C . ASP A 1 174 ? -6.226 -13.268 -2.062 1.00 90.50 174 ASP A C 1
ATOM 1290 O O . ASP A 1 174 ? -6.137 -14.312 -1.419 1.00 90.50 174 ASP A O 1
ATOM 1294 N N . ARG A 1 175 ? -5.301 -12.894 -2.949 1.00 89.19 175 ARG A N 1
ATOM 1295 C CA . ARG A 1 175 ? -4.081 -13.658 -3.218 1.00 89.19 175 ARG A CA 1
ATOM 1296 C C . ARG A 1 175 ? -3.198 -13.758 -1.976 1.00 89.19 175 ARG A C 1
ATOM 1298 O O . ARG A 1 175 ? -2.531 -14.771 -1.802 1.00 89.19 175 ARG A O 1
ATOM 1305 N N . MET A 1 176 ? -3.155 -12.711 -1.153 1.00 89.50 176 MET A N 1
ATOM 1306 C CA . MET A 1 176 ? -2.291 -12.656 0.023 1.00 89.50 176 MET A CA 1
ATOM 1307 C C . MET A 1 176 ? -2.819 -13.446 1.220 1.00 89.50 176 MET A C 1
ATOM 1309 O O . MET A 1 176 ? -1.991 -13.884 2.018 1.00 89.50 176 MET A O 1
ATOM 1313 N N . LEU A 1 177 ? -4.142 -13.599 1.338 1.00 87.50 177 LEU A N 1
ATOM 1314 C CA . LEU A 1 177 ? -4.806 -14.351 2.411 1.00 87.50 177 LEU A CA 1
ATOM 1315 C C . LEU A 1 177 ? -4.917 -15.861 2.138 1.00 87.50 177 LEU A C 1
ATOM 1317 O O . LEU A 1 177 ? -5.253 -16.607 3.055 1.00 87.50 177 LEU A O 1
ATOM 1321 N N . ARG A 1 178 ? -4.667 -16.302 0.900 1.00 81.94 178 ARG A N 1
ATOM 1322 C CA . ARG A 1 178 ? -4.569 -17.721 0.517 1.00 81.94 178 ARG A CA 1
ATOM 1323 C C . ARG A 1 178 ? -3.158 -18.254 0.744 1.00 81.94 178 ARG A C 1
ATOM 1325 O O . ARG A 1 178 ? -3.063 -19.429 1.150 1.00 81.94 178 ARG A O 1
#

Sequence (178 aa):
MCPSRSRALAAIRILGADTMAGAALPGPDDRAILAEAVGTFAQPGPDPVADWQEWAMHRAAGVAHRIPAGLPFHAGDSWRTFAGALVALSALATPKLDGPLHDAVRDRPADIARGATRATIRRDHPTAAALTRWLVLLQRYGVRVPLDTGLLLDHLRLLGCADARTALDVAVCDRMLR

Organism: NCBI:txid113568

Secondary structure (DSSP, 8-state):
--HHHHHHHHHHHHHGGGGGSSSSS--HHHHHHHHHHHHHSPPPS--HHHHHHHHHHHHHHT---PPPSS-SS-TT--HHHHHHHHHHTGGG-STT--SHHHHHHHT-HHHHHHHHHHHHHTT-HHHHHHHHHHHHHHHHTT---SS-HHHHHHHHHHHTTTSHHHHHHHHHHHHHH-

Radius of gyration: 16.07 Å; chains: 1; bounding box: 40×33×48 Å

pLDDT: mean 88.48, std 9.98, range [51.69, 98.44]

Foldseek 3Di:
DPPVLLVVLVVCVVCQLLVQLPDPQDDLVRLVSLVVSCVVDPDDDDDQLSLLSSLSSCVSSVHDDDDDPDHNDDPPDDLVSVLVSQLSVLSCLHPPSDDPNLVSLLVPLVSLVVQLVVCVVVVVLSSNLSSLSNNLSSVLVVRDHPDDSVVSLVSCVVRPPPDPNSVSSSVSSVVSVD